Protein AF-A0A9E5T4Z7-F1 (afdb_monomer_lite)

Structure (mmCIF, N/CA/C/O backbone):
data_AF-A0A9E5T4Z7-F1
#
_entry.id   AF-A0A9E5T4Z7-F1
#
loop_
_atom_site.group_PDB
_atom_site.id
_atom_site.type_symbol
_atom_site.label_atom_id
_atom_site.label_alt_id
_atom_site.label_comp_id
_atom_site.label_asym_id
_atom_site.label_entity_id
_atom_site.label_seq_id
_atom_site.pdbx_PDB_ins_code
_atom_site.Cartn_x
_atom_site.Cartn_y
_atom_site.Cartn_z
_atom_site.occupancy
_atom_site.B_iso_or_equiv
_atom_site.auth_seq_id
_atom_site.auth_comp_id
_atom_site.auth_asym_id
_atom_site.auth_atom_id
_atom_site.pdbx_PDB_model_num
ATOM 1 N N . MET A 1 1 ? -10.089 10.646 -16.233 1.00 49.09 1 MET A N 1
ATOM 2 C CA . MET A 1 1 ? -9.545 11.453 -15.116 1.00 49.09 1 MET A CA 1
ATOM 3 C C . MET A 1 1 ? -8.057 11.662 -15.384 1.00 49.09 1 MET A C 1
ATOM 5 O O . MET A 1 1 ? -7.410 10.686 -15.735 1.00 49.09 1 MET A O 1
ATOM 9 N N . ARG A 1 2 ? -7.517 12.885 -15.305 1.00 74.00 2 ARG A N 1
ATOM 10 C CA . ARG A 1 2 ? -6.061 13.133 -15.346 1.00 74.00 2 ARG A CA 1
ATOM 11 C C . ARG A 1 2 ? -5.652 13.634 -13.967 1.00 74.00 2 ARG A C 1
ATOM 13 O O . ARG A 1 2 ? -6.103 14.704 -13.572 1.00 74.00 2 ARG A O 1
ATOM 20 N N . ILE A 1 3 ? -4.869 12.845 -13.241 1.00 72.94 3 ILE A N 1
ATOM 21 C CA . ILE A 1 3 ? -4.305 13.258 -11.954 1.00 72.94 3 ILE A CA 1
ATOM 22 C C . ILE A 1 3 ? -3.074 14.128 -12.258 1.00 72.94 3 ILE A C 1
ATOM 24 O O . ILE A 1 3 ? -2.248 13.710 -13.073 1.00 72.94 3 ILE A O 1
ATOM 28 N N . PRO A 1 4 ? -2.944 15.338 -11.686 1.00 80.44 4 PRO A N 1
ATOM 29 C CA . PRO A 1 4 ? -1.743 16.150 -11.860 1.00 80.44 4 PRO A CA 1
ATOM 30 C C . PRO A 1 4 ? -0.494 15.420 -11.340 1.00 80.44 4 PRO A C 1
ATOM 32 O O . PRO A 1 4 ? -0.508 14.862 -10.249 1.00 80.44 4 PRO A O 1
ATOM 35 N N . SER A 1 5 ? 0.615 15.451 -12.080 1.00 76.81 5 SER A N 1
ATOM 36 C CA . SER A 1 5 ? 1.855 14.765 -11.671 1.00 76.81 5 SER A CA 1
ATOM 37 C C . SER A 1 5 ? 2.396 15.267 -10.329 1.00 76.81 5 SER A C 1
ATOM 39 O O . SER A 1 5 ? 2.854 14.476 -9.512 1.00 76.81 5 SER A O 1
ATOM 41 N N . ILE A 1 6 ? 2.256 16.567 -10.051 1.00 79.50 6 ILE A N 1
ATOM 42 C CA . ILE A 1 6 ? 2.692 17.171 -8.786 1.00 79.50 6 ILE A CA 1
ATOM 43 C C . ILE A 1 6 ? 1.975 16.585 -7.561 1.00 79.50 6 ILE A C 1
ATOM 45 O O . ILE A 1 6 ? 2.558 16.519 -6.486 1.00 79.50 6 ILE A O 1
ATOM 49 N N . THR A 1 7 ? 0.727 16.121 -7.709 1.00 79.12 7 THR A N 1
ATOM 50 C CA . THR A 1 7 ? -0.021 15.515 -6.595 1.00 79.12 7 THR A CA 1
ATOM 51 C C . THR A 1 7 ? 0.374 14.061 -6.352 1.00 79.12 7 THR A C 1
ATOM 53 O O . THR A 1 7 ? 0.002 13.501 -5.328 1.00 79.12 7 THR A O 1
ATOM 56 N N . LEU A 1 8 ? 1.111 13.448 -7.284 1.00 81.06 8 LEU A N 1
ATOM 57 C CA . LEU A 1 8 ? 1.604 12.079 -7.157 1.00 81.06 8 LEU A CA 1
ATOM 58 C C . LEU A 1 8 ? 2.993 12.011 -6.520 1.00 81.06 8 LEU A C 1
ATOM 60 O O . LEU A 1 8 ? 3.329 10.959 -5.995 1.00 81.06 8 LEU A O 1
ATOM 64 N N . ALA A 1 9 ? 3.774 13.097 -6.520 1.00 84.81 9 ALA A N 1
ATOM 65 C CA . ALA A 1 9 ? 5.162 13.082 -6.047 1.00 84.81 9 ALA A CA 1
ATOM 66 C C . ALA A 1 9 ? 5.346 12.446 -4.648 1.00 84.81 9 ALA A C 1
ATOM 68 O O . ALA A 1 9 ? 6.143 11.517 -4.552 1.00 84.81 9 ALA A O 1
ATOM 69 N N . PRO A 1 10 ? 4.555 12.795 -3.607 1.00 83.94 10 PRO A N 1
ATOM 70 C CA . PRO A 1 10 ? 4.711 12.170 -2.288 1.00 83.94 10 PRO A CA 1
ATOM 71 C C . PRO A 1 10 ? 4.410 10.667 -2.298 1.00 83.94 10 PRO A C 1
ATOM 73 O O . PRO A 1 10 ? 5.006 9.894 -1.556 1.00 83.94 10 PRO A O 1
ATOM 76 N N . VAL A 1 11 ? 3.474 10.243 -3.151 1.00 85.19 11 VAL A N 1
ATOM 77 C CA . VAL A 1 11 ? 3.093 8.835 -3.290 1.00 85.19 11 VAL A CA 1
ATOM 78 C C . VAL A 1 11 ? 4.174 8.058 -4.040 1.00 85.19 11 VAL A C 1
ATOM 80 O O . VAL A 1 11 ? 4.488 6.938 -3.654 1.00 85.19 11 VAL A O 1
ATOM 83 N N . LEU A 1 12 ? 4.766 8.645 -5.085 1.00 88.56 12 LEU A N 1
ATOM 84 C CA . LEU A 1 12 ? 5.866 8.033 -5.832 1.00 88.56 12 LEU A CA 1
ATOM 85 C C . LEU A 1 12 ? 7.096 7.840 -4.938 1.00 88.56 12 LEU A C 1
ATOM 87 O O . LEU A 1 12 ? 7.627 6.735 -4.889 1.00 88.56 12 LEU A O 1
ATOM 91 N N . GLU A 1 13 ? 7.475 8.867 -4.171 1.00 87.81 13 GLU A N 1
ATOM 92 C CA . GLU A 1 13 ? 8.580 8.799 -3.204 1.00 87.81 13 GLU A CA 1
ATOM 93 C C . GLU A 1 13 ? 8.347 7.707 -2.150 1.00 87.81 13 GLU A C 1
ATOM 95 O O . GLU A 1 13 ? 9.243 6.917 -1.852 1.00 87.81 13 GLU A O 1
ATOM 100 N N . ALA A 1 14 ? 7.129 7.616 -1.609 1.00 87.31 14 ALA A N 1
ATOM 101 C CA . ALA A 1 14 ? 6.799 6.621 -0.596 1.00 87.31 14 ALA A CA 1
ATOM 102 C C . ALA A 1 14 ? 6.777 5.186 -1.163 1.00 87.31 14 ALA A C 1
ATOM 104 O O . ALA A 1 14 ? 7.241 4.252 -0.506 1.00 87.31 14 ALA A O 1
ATOM 105 N N . LEU A 1 15 ? 6.280 4.997 -2.392 1.00 90.94 15 LEU A N 1
ATOM 106 C CA . LEU A 1 15 ? 6.287 3.694 -3.068 1.00 90.94 15 LEU A CA 1
ATOM 107 C C . LEU A 1 15 ? 7.707 3.245 -3.432 1.00 90.94 15 LEU A C 1
ATOM 109 O O . LEU A 1 15 ? 8.013 2.056 -3.322 1.00 90.94 15 LEU A O 1
ATOM 113 N N . GLU A 1 16 ? 8.573 4.174 -3.837 1.00 92.19 16 GLU A N 1
ATOM 114 C CA . GLU A 1 16 ? 9.984 3.898 -4.116 1.00 92.19 16 GLU A CA 1
ATOM 115 C C . GLU A 1 16 ? 10.749 3.550 -2.833 1.00 92.19 16 GLU A C 1
ATOM 117 O O . GLU A 1 16 ? 11.430 2.526 -2.779 1.00 92.19 16 GLU A O 1
ATOM 122 N N . ALA A 1 17 ? 10.552 4.315 -1.753 1.00 89.69 17 ALA A N 1
ATOM 123 C CA . ALA A 1 17 ? 11.128 4.014 -0.441 1.00 89.69 17 ALA A CA 1
ATOM 124 C C . ALA A 1 17 ? 10.664 2.653 0.115 1.00 89.69 17 ALA A C 1
ATOM 126 O O . ALA A 1 17 ? 11.425 1.968 0.800 1.00 89.69 17 ALA A O 1
ATOM 127 N N . GLY A 1 18 ? 9.432 2.240 -0.205 1.00 89.31 18 GLY A N 1
ATOM 128 C CA . GLY A 1 18 ? 8.888 0.917 0.113 1.00 89.31 18 GLY A CA 1
ATOM 129 C C . GLY A 1 18 ? 9.361 -0.214 -0.811 1.00 89.31 18 GLY A C 1
ATOM 130 O O . GLY A 1 18 ? 8.949 -1.359 -0.623 1.00 89.31 18 GLY A O 1
ATOM 131 N N . GLY A 1 19 ? 10.184 0.076 -1.827 1.00 92.44 19 GLY A N 1
ATOM 132 C CA . GLY A 1 19 ? 10.642 -0.897 -2.826 1.00 92.44 19 GLY A CA 1
ATOM 133 C C . GLY A 1 19 ? 9.526 -1.439 -3.729 1.00 92.44 19 GLY A C 1
ATOM 134 O O . GLY A 1 19 ? 9.696 -2.470 -4.381 1.00 92.44 19 GLY A O 1
ATOM 135 N N . LEU A 1 20 ? 8.362 -0.783 -3.745 1.00 93.50 20 LEU A N 1
ATOM 136 C CA . LEU A 1 20 ? 7.209 -1.158 -4.569 1.00 93.50 20 LEU A CA 1
ATOM 137 C C . LEU A 1 20 ? 7.289 -0.539 -5.968 1.00 93.50 20 LEU A C 1
ATOM 139 O O . LEU A 1 20 ? 6.706 -1.067 -6.915 1.00 93.50 20 LEU A O 1
ATOM 143 N N . LEU A 1 21 ? 8.044 0.548 -6.098 1.00 94.44 21 LEU A N 1
ATOM 144 C CA . LEU A 1 21 ? 8.293 1.282 -7.329 1.00 94.44 21 LEU A CA 1
ATOM 145 C C . LEU A 1 21 ? 9.804 1.405 -7.549 1.00 94.44 21 LEU A C 1
ATOM 147 O O . LEU A 1 21 ? 10.561 1.538 -6.594 1.00 94.44 21 LEU A O 1
ATOM 151 N N . ALA A 1 22 ? 10.231 1.375 -8.804 1.00 93.44 22 ALA A N 1
ATOM 152 C CA . ALA A 1 22 ? 11.585 1.697 -9.220 1.00 93.44 22 ALA A CA 1
ATOM 153 C C . ALA A 1 22 ? 11.528 2.764 -10.314 1.00 93.44 22 ALA A C 1
ATOM 155 O O . ALA A 1 22 ? 10.770 2.629 -11.281 1.00 93.44 22 ALA A O 1
ATOM 156 N N . VAL A 1 23 ? 12.342 3.805 -10.162 1.00 90.19 23 VAL A N 1
ATOM 157 C CA . VAL A 1 23 ? 12.554 4.824 -11.190 1.00 90.19 23 VAL A CA 1
ATOM 158 C C . VAL A 1 23 ? 13.812 4.455 -11.965 1.00 90.19 23 VAL A C 1
ATOM 160 O O . VAL A 1 23 ? 14.864 4.184 -11.387 1.00 90.19 23 VAL A O 1
ATOM 163 N N . THR A 1 24 ? 13.703 4.380 -13.286 1.00 89.12 24 THR A N 1
ATOM 164 C CA . THR A 1 24 ? 14.861 4.117 -14.149 1.00 89.12 24 THR A CA 1
ATOM 165 C C . THR A 1 24 ? 15.6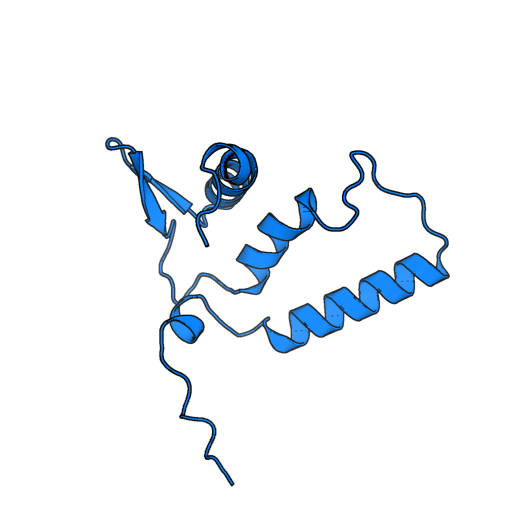24 5.403 -14.465 1.00 89.12 24 THR A C 1
ATOM 167 O O . THR A 1 24 ? 15.089 6.499 -14.333 1.00 89.12 24 THR A O 1
ATOM 170 N N . ASP A 1 25 ? 16.833 5.277 -15.019 1.00 85.75 25 ASP A N 1
ATOM 171 C CA . ASP A 1 25 ? 17.642 6.417 -15.491 1.00 85.75 25 ASP A CA 1
ATOM 172 C C . ASP A 1 25 ? 16.949 7.293 -16.559 1.00 85.75 25 ASP A C 1
ATOM 174 O O . ASP A 1 25 ? 17.436 8.372 -16.893 1.00 85.75 25 ASP A O 1
ATOM 178 N N . LYS A 1 26 ? 15.845 6.815 -17.150 1.00 88.75 26 LYS A N 1
ATOM 179 C CA . LYS A 1 26 ? 15.037 7.531 -18.150 1.00 88.75 26 LYS A CA 1
ATOM 180 C C . LYS A 1 26 ? 13.771 8.163 -17.566 1.00 88.75 26 LYS A C 1
ATOM 182 O O . LYS A 1 26 ? 12.901 8.555 -18.335 1.00 88.75 26 LYS A O 1
ATOM 187 N N . ASP A 1 27 ? 13.651 8.210 -16.241 1.00 82.75 27 ASP A N 1
ATOM 188 C CA . ASP A 1 27 ? 12.441 8.610 -15.514 1.00 82.75 27 ASP A CA 1
ATOM 189 C C . ASP A 1 27 ? 11.219 7.700 -15.778 1.00 82.75 27 ASP A C 1
ATOM 191 O O . ASP A 1 27 ? 10.086 8.052 -15.445 1.00 82.75 27 ASP A O 1
ATOM 195 N N . ASP A 1 28 ? 11.424 6.502 -16.348 1.00 89.06 28 ASP A N 1
ATOM 196 C CA . ASP A 1 28 ? 10.355 5.506 -16.474 1.00 89.06 28 ASP A CA 1
ATOM 197 C C . ASP A 1 28 ? 10.068 4.856 -15.112 1.00 89.06 28 ASP A C 1
ATOM 199 O O . ASP A 1 28 ? 10.993 4.500 -14.377 1.00 89.06 28 ASP A O 1
ATOM 203 N N . LEU A 1 29 ? 8.782 4.655 -14.814 1.00 91.00 29 LEU A N 1
ATOM 204 C CA . LEU A 1 29 ? 8.293 4.016 -13.593 1.00 91.00 29 LEU A CA 1
ATOM 205 C C . LEU A 1 29 ? 8.029 2.526 -13.825 1.00 91.00 29 LEU A C 1
ATOM 207 O O . LEU A 1 29 ? 7.213 2.165 -14.676 1.00 91.00 29 LEU A O 1
ATOM 211 N N . LEU A 1 30 ? 8.671 1.666 -13.038 1.00 93.56 30 LEU A N 1
ATOM 212 C CA . LEU A 1 30 ? 8.508 0.212 -13.090 1.00 93.56 30 LEU A CA 1
ATOM 213 C C . LEU A 1 30 ? 8.136 -0.354 -11.712 1.00 93.56 30 LEU A C 1
ATOM 215 O O . LEU A 1 30 ? 8.486 0.244 -10.694 1.00 93.56 30 LEU A O 1
ATOM 219 N N . PRO A 1 31 ? 7.464 -1.519 -11.640 1.00 94.19 31 PRO A N 1
ATOM 220 C CA . PRO A 1 31 ? 7.335 -2.251 -10.384 1.00 94.19 31 PRO A CA 1
ATOM 221 C C . PRO A 1 31 ? 8.716 -2.534 -9.782 1.00 94.19 31 PRO A C 1
ATOM 223 O O . PRO A 1 31 ? 9.613 -3.010 -10.477 1.00 94.19 31 PRO A O 1
ATOM 226 N N . GLY A 1 32 ? 8.882 -2.266 -8.486 1.00 93.00 32 GLY A N 1
ATOM 227 C CA . GLY A 1 32 ? 10.157 -2.482 -7.788 1.00 93.00 32 GLY A CA 1
ATOM 228 C C . GLY A 1 32 ? 10.499 -3.960 -7.552 1.00 93.00 32 GLY A C 1
ATOM 229 O O . GLY A 1 32 ? 11.643 -4.304 -7.262 1.00 93.00 32 GLY A O 1
ATOM 230 N N . LYS A 1 33 ? 9.513 -4.850 -7.708 1.00 93.88 33 LYS A N 1
ATOM 231 C CA . LYS A 1 33 ? 9.635 -6.310 -7.602 1.00 93.88 33 LYS A CA 1
ATOM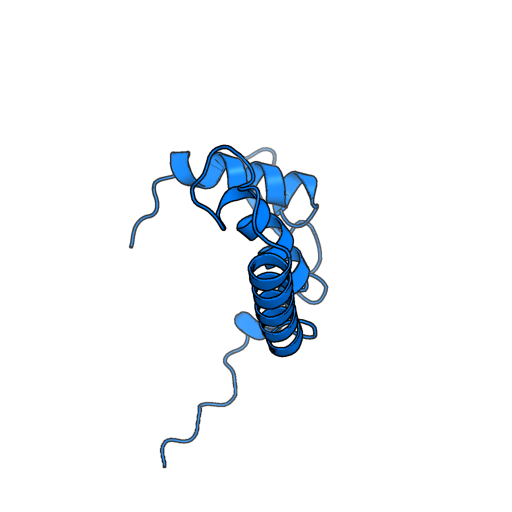 232 C C . LYS A 1 33 ? 8.576 -6.996 -8.470 1.00 93.88 33 LYS A C 1
ATOM 234 O O . LYS A 1 33 ? 7.746 -6.331 -9.089 1.00 93.88 33 LYS A O 1
ATOM 239 N N . ASP A 1 34 ? 8.600 -8.328 -8.507 1.00 92.75 34 ASP A N 1
ATOM 240 C CA . ASP A 1 34 ? 7.586 -9.124 -9.207 1.00 92.75 34 ASP A CA 1
ATOM 241 C C . ASP A 1 34 ? 6.173 -8.751 -8.718 1.00 92.75 34 ASP A C 1
ATOM 243 O O . ASP A 1 34 ? 5.898 -8.775 -7.516 1.00 92.75 34 ASP A O 1
ATOM 247 N N . MET A 1 35 ? 5.273 -8.414 -9.646 1.00 91.56 35 MET A N 1
ATOM 248 C CA . MET A 1 35 ? 3.898 -7.997 -9.354 1.00 91.56 35 MET A CA 1
ATOM 249 C C . MET A 1 35 ? 3.086 -9.078 -8.630 1.00 91.56 35 MET A C 1
ATOM 251 O O . MET A 1 35 ? 2.200 -8.739 -7.850 1.00 91.56 35 MET A O 1
ATOM 255 N N . ALA A 1 36 ? 3.429 -10.361 -8.807 1.00 92.25 36 ALA A N 1
ATOM 256 C CA . ALA A 1 36 ? 2.830 -11.471 -8.059 1.00 92.25 36 ALA A CA 1
ATOM 257 C C . ALA A 1 36 ? 3.275 -11.516 -6.582 1.00 92.25 36 ALA A C 1
ATOM 259 O O . ALA A 1 36 ? 2.781 -12.323 -5.804 1.00 92.25 36 ALA A O 1
ATOM 260 N N . THR A 1 37 ? 4.223 -10.663 -6.187 1.00 91.62 37 THR A N 1
ATOM 261 C CA . THR A 1 37 ? 4.742 -10.550 -4.812 1.00 91.62 37 THR A CA 1
ATOM 262 C C . THR A 1 37 ? 4.463 -9.183 -4.185 1.00 91.62 37 THR A C 1
ATOM 264 O O . THR A 1 37 ? 4.797 -8.942 -3.022 1.00 91.62 37 THR A O 1
ATOM 267 N N . ILE A 1 38 ? 3.876 -8.259 -4.951 1.00 92.31 38 ILE A N 1
ATOM 268 C CA . ILE A 1 38 ? 3.397 -6.974 -4.447 1.00 92.31 38 ILE A CA 1
ATOM 269 C C . ILE A 1 38 ? 1.983 -7.204 -3.932 1.00 92.31 38 ILE A C 1
ATOM 271 O O . ILE A 1 38 ? 1.056 -7.329 -4.731 1.00 92.31 38 ILE A O 1
ATOM 275 N N . ARG A 1 39 ? 1.813 -7.268 -2.610 1.00 91.31 39 ARG A N 1
ATOM 276 C CA . ARG A 1 39 ? 0.486 -7.404 -2.006 1.00 91.31 39 ARG A CA 1
ATOM 277 C C . ARG A 1 39 ? -0.241 -6.067 -2.044 1.00 91.31 39 ARG A C 1
ATOM 279 O O . ARG A 1 39 ? 0.379 -5.010 -1.912 1.00 91.31 39 ARG A O 1
ATOM 286 N N . LEU A 1 40 ? -1.561 -6.102 -2.201 1.00 90.19 40 LEU A N 1
ATOM 287 C CA . LEU A 1 40 ? -2.368 -4.882 -2.193 1.00 90.19 40 LEU A CA 1
ATOM 288 C C . LEU A 1 40 ? -2.308 -4.172 -0.838 1.00 90.19 40 LEU A C 1
ATOM 290 O O . LEU A 1 40 ? -2.335 -2.943 -0.805 1.00 90.19 40 LEU A O 1
ATOM 294 N N . GLU A 1 41 ? -2.159 -4.918 0.260 1.00 87.88 41 GLU A N 1
ATOM 295 C CA . GLU A 1 41 ? -1.943 -4.335 1.588 1.00 87.88 41 GLU A CA 1
ATOM 296 C C . GLU A 1 41 ? -0.669 -3.481 1.657 1.00 87.88 41 GLU A C 1
ATOM 298 O O . GLU A 1 41 ? -0.703 -2.394 2.230 1.00 87.88 41 GLU A O 1
ATOM 303 N N . ASP A 1 42 ? 0.418 -3.911 1.002 1.00 86.81 42 ASP A N 1
ATOM 304 C CA . ASP A 1 42 ? 1.687 -3.178 0.997 1.00 86.81 42 ASP A CA 1
ATOM 305 C C . ASP A 1 42 ? 1.508 -1.833 0.263 1.00 86.81 42 ASP A C 1
ATOM 307 O O . ASP A 1 42 ? 1.969 -0.792 0.731 1.00 86.81 42 ASP A O 1
ATOM 311 N N . ILE A 1 43 ? 0.773 -1.827 -0.860 1.00 88.25 43 ILE A N 1
ATOM 312 C CA . ILE A 1 43 ? 0.448 -0.602 -1.611 1.00 88.25 43 ILE A CA 1
ATOM 313 C C . ILE A 1 43 ? -0.446 0.322 -0.773 1.00 88.25 43 ILE A C 1
ATOM 315 O O . ILE A 1 43 ? -0.183 1.521 -0.665 1.00 88.25 43 ILE A O 1
ATOM 319 N N . LEU A 1 44 ? -1.517 -0.218 -0.184 1.00 85.88 44 LEU A N 1
ATOM 320 C CA . LEU A 1 44 ? -2.482 0.567 0.585 1.00 85.88 44 LEU A CA 1
ATOM 321 C C . LEU A 1 44 ? -1.853 1.175 1.836 1.00 85.88 44 LEU A C 1
ATOM 323 O O . LEU A 1 44 ? -2.125 2.339 2.122 1.00 85.88 44 LEU A O 1
ATOM 327 N N . SER A 1 45 ? -0.981 0.439 2.529 1.00 82.31 45 SER A N 1
ATOM 328 C CA . SER A 1 45 ? -0.240 0.951 3.683 1.00 82.31 45 SER A CA 1
ATOM 329 C C . SER A 1 45 ? 0.625 2.155 3.316 1.00 82.31 45 SER A C 1
ATOM 331 O O . SER A 1 45 ? 0.730 3.084 4.109 1.00 82.31 45 SER A O 1
ATOM 333 N N . VAL A 1 46 ? 1.233 2.173 2.128 1.00 81.62 46 VAL A N 1
ATOM 334 C CA . VAL A 1 46 ? 2.061 3.302 1.679 1.00 81.62 46 VAL A CA 1
ATOM 335 C C . VAL A 1 46 ? 1.202 4.516 1.317 1.00 81.62 46 VAL A C 1
ATOM 337 O O . VAL A 1 46 ? 1.513 5.642 1.697 1.00 81.62 46 VAL A O 1
ATOM 340 N N . VAL A 1 47 ? 0.094 4.301 0.603 1.00 77.44 47 VAL A N 1
ATOM 341 C CA . VAL A 1 47 ? -0.751 5.394 0.093 1.00 77.44 47 VAL A CA 1
ATOM 342 C C . VAL A 1 47 ? -1.617 6.025 1.195 1.00 77.44 47 VAL A C 1
ATOM 344 O O . VAL A 1 47 ? -1.870 7.231 1.165 1.00 77.44 47 VAL A O 1
ATOM 347 N N . ARG A 1 48 ? -2.077 5.243 2.180 1.00 73.19 48 ARG A N 1
ATOM 348 C CA . ARG A 1 48 ? -3.008 5.703 3.230 1.00 73.19 48 ARG A CA 1
ATOM 349 C C . ARG A 1 48 ? -2.362 6.575 4.303 1.00 73.19 48 ARG A C 1
ATOM 351 O O . ARG A 1 48 ? -2.991 7.530 4.761 1.00 73.19 48 ARG A O 1
ATOM 358 N N . VAL A 1 49 ? -1.086 6.338 4.613 1.00 60.34 49 VAL A N 1
ATOM 359 C CA . VAL A 1 49 ? -0.325 7.065 5.651 1.00 60.34 49 VAL A CA 1
ATOM 360 C C . VAL A 1 49 ? -0.203 8.570 5.363 1.00 60.34 49 VAL A C 1
ATOM 362 O O . VAL A 1 49 ? 0.091 9.354 6.261 1.00 60.34 49 VAL A O 1
ATOM 365 N N . HIS A 1 50 ? -0.460 9.023 4.134 1.00 53.41 50 HIS A N 1
ATOM 366 C CA . HIS A 1 50 ? -0.444 10.450 3.781 1.00 53.41 50 HIS A CA 1
ATOM 367 C C . HIS A 1 50 ? -1.829 11.045 3.475 1.00 53.41 50 HIS A C 1
ATOM 369 O O . HIS A 1 50 ? -1.912 12.210 3.087 1.00 53.41 50 HIS A O 1
ATOM 375 N N . GLY A 1 51 ? -2.921 10.287 3.655 1.00 50.72 51 GLY A N 1
ATOM 376 C CA . GLY A 1 51 ? -4.249 10.687 3.171 1.00 50.72 51 GLY A CA 1
ATOM 377 C C . GLY A 1 51 ? -5.423 10.558 4.143 1.00 50.72 51 GLY A C 1
ATOM 378 O O . GLY A 1 51 ? -6.416 11.257 3.953 1.00 50.72 51 GLY A O 1
ATOM 379 N N . GLU A 1 52 ? -5.356 9.716 5.178 1.00 54.28 52 GLU A N 1
ATOM 380 C CA . GLU A 1 52 ? -6.579 9.258 5.869 1.00 54.28 52 GLU A CA 1
ATOM 381 C C . GLU A 1 52 ? -7.322 10.299 6.706 1.00 54.28 52 GLU A C 1
ATOM 383 O O . GLU A 1 52 ? -8.511 10.140 6.971 1.00 54.28 52 GLU A O 1
ATOM 388 N N . THR A 1 53 ? -6.687 11.408 7.070 1.00 53.16 53 THR A N 1
ATOM 389 C CA . THR A 1 53 ? -7.370 12.457 7.843 1.00 53.16 53 THR A CA 1
ATOM 390 C C . THR A 1 53 ? -7.462 13.780 7.095 1.00 53.16 53 THR A C 1
ATOM 392 O O . THR A 1 53 ? -8.110 14.708 7.578 1.00 53.16 53 THR A O 1
ATOM 395 N N . GLY A 1 54 ? -6.784 13.905 5.943 1.00 53.00 54 GLY A N 1
ATOM 396 C CA . GLY A 1 54 ? -6.555 15.191 5.269 1.00 53.00 54 GLY A CA 1
ATOM 397 C C . GLY A 1 54 ? -5.901 16.251 6.169 1.00 53.00 54 GLY A C 1
ATOM 398 O O . GLY A 1 54 ? -5.802 17.420 5.795 1.00 53.00 54 GLY A O 1
ATOM 399 N N . SER A 1 55 ? -5.479 15.861 7.372 1.00 51.41 55 SER A N 1
ATOM 400 C CA . SER A 1 55 ? -4.932 16.729 8.389 1.00 51.41 55 SER A CA 1
ATOM 401 C C . SER A 1 55 ? -3.424 16.601 8.331 1.00 51.41 55 SER A C 1
ATOM 403 O O . SER A 1 55 ? -2.868 15.516 8.446 1.00 51.41 55 SER A O 1
ATOM 405 N N . TYR A 1 56 ? -2.747 17.740 8.229 1.00 47.50 56 TYR A N 1
ATOM 406 C CA . TYR A 1 56 ? -1.290 17.828 8.353 1.00 47.50 56 TYR A CA 1
ATOM 407 C C . TYR A 1 56 ? -0.779 17.371 9.740 1.00 47.50 56 TYR A C 1
ATOM 409 O O . TYR A 1 56 ? 0.419 17.337 10.002 1.00 47.50 56 TYR A O 1
ATOM 417 N N . ARG A 1 57 ? -1.696 17.081 10.673 1.00 54.41 57 ARG A N 1
ATOM 418 C CA . ARG A 1 57 ? -1.426 16.586 12.021 1.00 54.41 57 ARG A CA 1
ATOM 419 C C . ARG A 1 57 ? -2.278 15.364 12.308 1.00 54.41 57 ARG A C 1
ATOM 421 O O . ARG A 1 57 ? -3.493 15.437 12.115 1.00 54.41 57 ARG A O 1
ATOM 428 N N . ASP A 1 58 ? -1.663 14.345 12.896 1.00 64.00 58 ASP A N 1
ATOM 429 C CA . ASP A 1 58 ? -2.381 13.193 13.434 1.00 64.00 58 ASP A CA 1
ATOM 430 C C . ASP A 1 58 ? -3.425 13.669 14.456 1.00 64.00 58 ASP A C 1
ATOM 432 O O . ASP A 1 58 ? -3.076 14.302 15.468 1.00 64.00 58 ASP A O 1
ATOM 436 N N . PRO A 1 59 ? -4.722 13.461 14.185 1.00 67.75 59 PRO A N 1
ATOM 437 C CA . PRO A 1 59 ? -5.766 13.882 15.095 1.00 67.75 59 PRO A CA 1
ATOM 438 C C . PRO A 1 59 ? -5.697 13.050 16.378 1.00 67.75 59 PRO A C 1
ATOM 440 O O . PRO A 1 59 ? -5.528 11.836 16.357 1.00 67.75 59 PRO A O 1
ATOM 443 N N . LYS A 1 60 ? -5.865 13.710 17.526 1.00 78.12 60 LYS A N 1
ATOM 444 C CA . LYS A 1 60 ? -5.997 13.015 18.811 1.00 78.12 60 LYS A CA 1
ATOM 445 C C . LYS A 1 60 ? -7.435 12.541 18.966 1.00 78.12 60 LYS A C 1
ATOM 447 O O . LYS A 1 60 ? -8.298 13.317 19.376 1.00 78.12 60 LYS A O 1
ATOM 452 N N . TRP A 1 61 ? -7.692 11.297 18.593 1.00 81.06 61 TRP A N 1
ATOM 453 C CA . TRP A 1 61 ? -9.000 10.671 18.744 1.00 81.06 61 TRP A CA 1
ATOM 454 C C . TRP A 1 61 ? -9.243 10.185 20.174 1.00 81.06 61 TRP A C 1
ATOM 456 O O . TRP A 1 61 ? -8.313 9.992 20.959 1.00 81.06 61 TRP A O 1
ATOM 466 N N . SER A 1 62 ? -10.521 10.037 20.535 1.00 90.31 62 SER A N 1
ATOM 467 C CA . SER A 1 62 ? -10.876 9.272 21.728 1.00 90.31 62 SER A CA 1
ATOM 468 C C . SER A 1 62 ? -10.631 7.786 21.459 1.00 90.31 62 SER A C 1
ATOM 470 O O . SER A 1 62 ? -10.597 7.355 20.304 1.00 90.31 62 SER A O 1
ATOM 472 N N . LYS A 1 63 ? -10.492 6.990 22.522 1.00 89.06 63 LYS A N 1
ATOM 473 C CA . LYS A 1 63 ? -10.207 5.551 22.405 1.00 89.06 63 LYS A CA 1
ATOM 474 C C . LYS A 1 63 ? -11.264 4.807 21.588 1.00 89.06 63 LYS A C 1
ATOM 476 O O . LYS A 1 63 ? -10.944 3.853 20.896 1.00 89.06 63 LYS A O 1
ATOM 481 N N . GLU A 1 64 ? -12.516 5.243 21.670 1.00 89.94 64 GLU A N 1
ATOM 482 C CA . GLU A 1 64 ? -13.644 4.637 20.964 1.00 8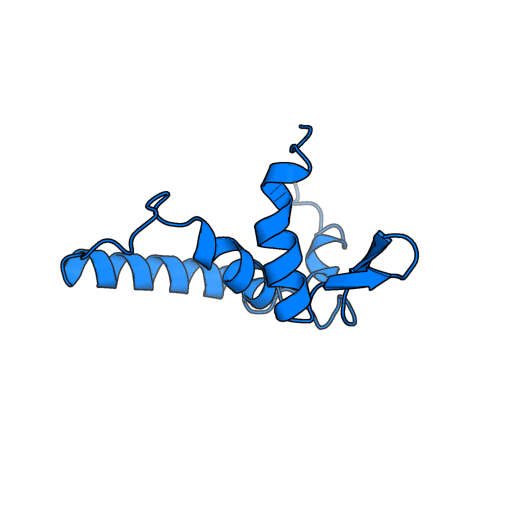9.94 64 GLU A CA 1
ATOM 483 C C . GLU A 1 64 ? -13.561 4.886 19.454 1.00 89.94 64 GLU A C 1
ATOM 485 O O . GLU A 1 64 ? -13.839 3.991 18.662 1.00 89.94 64 GLU A O 1
ATOM 490 N N . VAL A 1 65 ? -13.154 6.095 19.054 1.00 84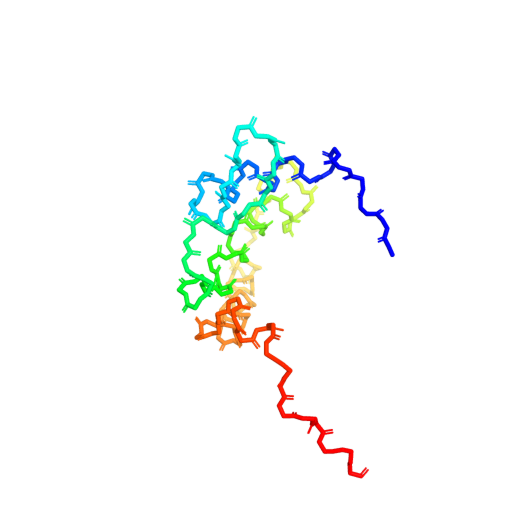.06 65 VAL A N 1
ATOM 491 C CA . VAL A 1 65 ? -12.978 6.456 17.640 1.00 84.06 65 VAL A CA 1
ATOM 492 C C . VAL A 1 65 ? -11.740 5.771 17.061 1.00 84.06 65 VAL A C 1
ATOM 494 O O . VAL A 1 65 ? -11.780 5.302 15.930 1.00 84.06 65 VAL A O 1
ATOM 497 N N . GLU A 1 66 ? -10.667 5.657 17.844 1.00 84.06 66 GLU A N 1
ATOM 498 C CA . GLU A 1 66 ? -9.465 4.915 17.451 1.00 84.06 66 GLU A CA 1
ATOM 499 C C . GLU A 1 66 ? -9.743 3.418 17.263 1.00 84.06 66 GLU A C 1
ATOM 501 O O . GLU A 1 66 ? -9.339 2.851 16.251 1.00 84.06 66 GLU A O 1
ATOM 506 N N . ALA A 1 67 ? -10.507 2.797 18.169 1.00 86.25 67 ALA A N 1
ATOM 507 C CA . ALA A 1 67 ? -10.929 1.404 18.027 1.00 86.25 67 ALA A CA 1
ATOM 508 C C . ALA A 1 67 ? -11.783 1.184 16.767 1.00 86.25 67 ALA A C 1
ATOM 510 O O . ALA A 1 67 ? -11.547 0.240 16.021 1.00 86.25 67 ALA A O 1
ATOM 511 N N . LEU A 1 68 ? -12.722 2.094 16.481 1.00 86.81 68 LEU A N 1
ATOM 512 C CA . LEU A 1 68 ? -13.514 2.030 15.252 1.00 86.81 68 LEU A CA 1
ATOM 513 C C . LEU A 1 68 ? -12.639 2.165 13.995 1.00 86.81 68 LEU A C 1
ATOM 515 O O . LEU A 1 68 ? -12.878 1.472 13.010 1.00 86.81 68 LEU A O 1
ATOM 519 N N . GLY A 1 69 ? -11.631 3.042 14.020 1.00 83.00 69 GLY A N 1
ATOM 520 C CA . GLY A 1 69 ? -10.653 3.162 12.935 1.00 83.00 69 GLY A CA 1
ATOM 521 C C . GLY A 1 69 ? -9.903 1.851 12.695 1.00 83.00 69 GLY A C 1
ATOM 522 O O . GLY A 1 69 ? -9.874 1.357 11.572 1.00 83.00 69 GLY A O 1
ATOM 523 N N . GLN A 1 70 ? -9.403 1.228 13.766 1.00 84.12 70 GLN A N 1
ATOM 524 C CA . GLN A 1 70 ? -8.714 -0.064 13.697 1.00 84.12 70 GLN A CA 1
ATOM 525 C C . GLN A 1 70 ? -9.605 -1.187 13.147 1.00 84.12 70 GLN A C 1
ATOM 527 O O . GLN A 1 70 ? -9.134 -2.011 12.359 1.00 84.12 70 GLN A O 1
ATOM 532 N N . ASP A 1 71 ? -10.889 -1.217 13.515 1.00 86.88 71 ASP A N 1
ATOM 533 C CA . ASP A 1 71 ? -11.848 -2.190 12.982 1.00 86.88 71 ASP A CA 1
ATOM 534 C C . ASP A 1 71 ? -12.051 -2.008 11.468 1.00 86.88 71 ASP A C 1
ATOM 536 O O . ASP A 1 71 ? -12.106 -2.989 10.719 1.00 86.88 71 ASP A O 1
ATOM 540 N N . LEU A 1 72 ? -12.126 -0.757 10.997 1.00 84.12 72 LEU A N 1
ATOM 541 C CA . LEU A 1 72 ? -12.255 -0.439 9.573 1.00 84.12 72 LEU A CA 1
ATOM 542 C C . LEU A 1 72 ? -10.999 -0.827 8.788 1.00 84.12 72 LEU A C 1
ATOM 544 O O . LEU A 1 72 ? -11.116 -1.446 7.728 1.00 84.12 72 LEU A O 1
ATOM 548 N N . ASP A 1 73 ? -9.813 -0.523 9.310 1.00 81.88 73 ASP A N 1
ATOM 549 C CA . ASP A 1 73 ? -8.548 -0.895 8.672 1.00 81.88 73 ASP A CA 1
ATOM 550 C C . ASP A 1 73 ? -8.390 -2.412 8.606 1.00 81.88 73 ASP A C 1
ATOM 552 O O . ASP A 1 73 ? -8.039 -2.960 7.561 1.00 81.88 73 ASP A O 1
ATOM 556 N N . THR A 1 74 ? -8.760 -3.112 9.679 1.00 83.62 74 THR A N 1
ATOM 557 C CA . THR A 1 74 ? -8.766 -4.579 9.720 1.00 83.62 74 THR A CA 1
ATOM 558 C C . THR A 1 74 ? -9.724 -5.159 8.682 1.00 83.62 74 THR A C 1
ATOM 560 O O . THR A 1 74 ? -9.375 -6.103 7.976 1.00 83.62 74 THR A O 1
ATOM 563 N N . ALA A 1 75 ? -10.927 -4.595 8.541 1.00 85.69 75 ALA A N 1
ATOM 564 C CA . ALA A 1 75 ? -11.883 -5.038 7.530 1.00 85.69 7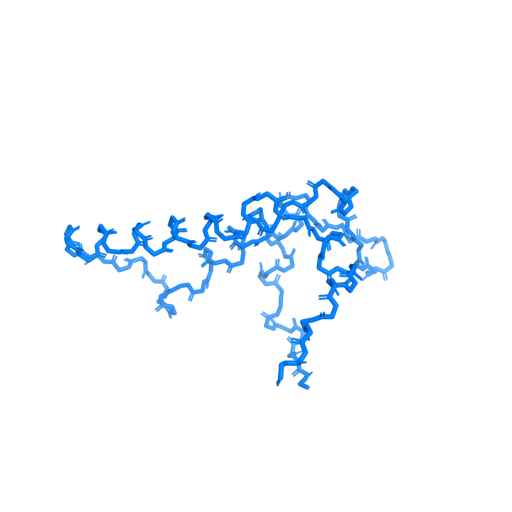5 ALA A CA 1
ATOM 565 C C . ALA A 1 75 ? -11.346 -4.838 6.104 1.00 85.69 75 ALA A C 1
ATOM 567 O O . ALA A 1 75 ? -11.512 -5.720 5.263 1.00 85.69 75 ALA A O 1
ATOM 568 N N . VAL A 1 76 ? -10.669 -3.718 5.837 1.00 82.06 76 VAL A N 1
ATOM 569 C CA . VAL A 1 76 ? -10.017 -3.461 4.545 1.00 82.06 76 VAL A CA 1
ATOM 570 C C . VAL A 1 76 ? -8.908 -4.476 4.287 1.00 82.06 76 VAL A C 1
ATOM 572 O O . VAL A 1 76 ? -8.906 -5.096 3.224 1.00 82.06 76 VAL A O 1
ATOM 575 N N . VAL A 1 77 ? -8.003 -4.678 5.250 1.00 80.56 77 VAL A N 1
ATOM 576 C CA . VAL A 1 77 ? -6.906 -5.653 5.147 1.00 80.56 77 VAL A CA 1
ATOM 577 C C . VAL A 1 77 ? -7.457 -7.053 4.895 1.00 80.56 77 VAL A C 1
ATOM 579 O O . VAL A 1 77 ? -6.989 -7.730 3.992 1.00 80.56 77 VAL A O 1
ATOM 582 N N . ASN A 1 78 ? -8.519 -7.469 5.584 1.00 84.19 78 ASN A N 1
ATOM 583 C CA . ASN A 1 78 ? -9.123 -8.788 5.373 1.00 84.19 78 ASN A CA 1
ATOM 584 C C . ASN A 1 78 ? -9.684 -8.991 3.957 1.00 84.19 78 ASN A C 1
ATOM 586 O O . ASN A 1 78 ? -9.716 -10.118 3.468 1.00 84.19 78 ASN A O 1
ATOM 590 N N . VAL A 1 79 ? -10.140 -7.925 3.294 1.00 85.12 79 VAL A N 1
ATOM 591 C CA . VAL A 1 79 ? -10.654 -8.005 1.918 1.00 85.12 79 VAL A CA 1
ATOM 592 C C . VAL A 1 79 ? -9.518 -8.115 0.898 1.00 85.12 79 VAL A C 1
ATOM 594 O O . VAL A 1 79 ? -9.686 -8.771 -0.127 1.00 85.12 79 VAL A O 1
ATOM 597 N N . VAL A 1 80 ? -8.374 -7.481 1.160 1.00 82.75 80 VAL A N 1
ATOM 598 C CA . VAL A 1 80 ? -7.289 -7.309 0.174 1.00 82.75 80 VAL A CA 1
ATOM 599 C C . VAL A 1 80 ? -6.002 -8.072 0.502 1.00 82.75 80 VAL A C 1
ATOM 601 O O . VAL A 1 80 ? -5.108 -8.114 -0.338 1.00 82.75 80 VAL A O 1
ATOM 604 N N . GLY A 1 81 ? -5.887 -8.652 1.697 1.00 73.81 81 GLY A N 1
ATOM 605 C CA . GLY A 1 81 ? -4.613 -9.067 2.301 1.00 73.81 81 GLY A CA 1
ATOM 606 C C . GLY A 1 81 ? -3.862 -10.140 1.518 1.00 73.81 81 GLY A C 1
ATOM 607 O O . GLY A 1 81 ? -2.648 -10.056 1.352 1.00 73.81 81 GLY A O 1
ATOM 608 N N . GLU A 1 82 ? -4.590 -11.095 0.942 1.00 81.50 82 GLU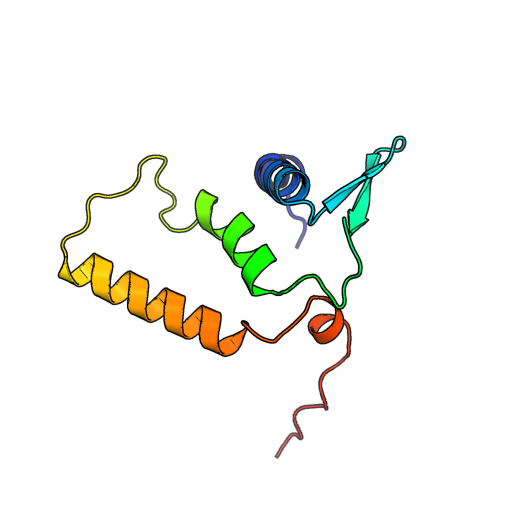 A N 1
ATOM 609 C CA . GLU A 1 82 ? -4.000 -12.162 0.120 1.00 81.50 82 GLU A CA 1
ATOM 610 C C . GLU A 1 82 ? -3.925 -11.801 -1.372 1.00 81.50 82 GLU A C 1
ATOM 612 O O . GLU A 1 82 ? -3.398 -12.572 -2.170 1.00 81.50 82 GLU A O 1
ATOM 617 N N . SER A 1 83 ? -4.466 -10.646 -1.775 1.00 90.12 83 SER A N 1
ATOM 618 C CA . SER A 1 83 ? -4.461 -10.217 -3.174 1.00 90.12 83 SER A CA 1
ATOM 619 C C . SER A 1 83 ? -3.159 -9.512 -3.532 1.00 90.12 83 SER A C 1
ATOM 621 O O . SER A 1 83 ? -2.597 -8.730 -2.760 1.00 90.12 83 SER A O 1
ATOM 623 N N . THR A 1 84 ? -2.710 -9.738 -4.756 1.00 93.00 84 THR A N 1
ATOM 624 C CA . THR A 1 84 ? -1.501 -9.154 -5.329 1.00 93.00 84 THR A CA 1
ATOM 625 C C . THR A 1 84 ? -1.840 -8.170 -6.443 1.00 93.00 84 THR A C 1
ATOM 627 O O . THR A 1 84 ? -2.961 -8.132 -6.957 1.00 93.00 84 THR A O 1
ATOM 630 N N . LEU A 1 85 ? -0.862 -7.364 -6.859 1.00 89.88 85 LEU A N 1
ATOM 631 C CA . LEU A 1 85 ? -1.026 -6.473 -8.007 1.00 89.88 85 LEU A CA 1
ATOM 632 C C . LEU A 1 85 ? -1.381 -7.254 -9.286 1.00 89.88 85 LEU A C 1
ATOM 634 O O . LEU A 1 85 ? -2.185 -6.784 -10.090 1.00 89.88 85 LEU A O 1
ATOM 638 N N . SER A 1 86 ? -0.844 -8.466 -9.451 1.00 91.69 86 SER A N 1
ATOM 639 C CA . SER A 1 86 ? -1.184 -9.357 -10.569 1.00 91.69 86 SER A CA 1
ATOM 640 C C . SER A 1 86 ? -2.652 -9.796 -10.569 1.00 91.69 86 SER A C 1
ATOM 642 O O . SER A 1 86 ? -3.249 -9.918 -11.643 1.00 91.69 86 SER A O 1
ATOM 644 N N . ASP A 1 87 ? -3.259 -9.979 -9.394 1.00 89.75 87 ASP A N 1
ATOM 645 C CA . ASP A 1 87 ? -4.668 -10.379 -9.275 1.00 89.75 87 ASP A CA 1
ATOM 646 C C . ASP A 1 87 ? -5.624 -9.270 -9.736 1.00 89.75 87 ASP A C 1
ATOM 648 O O . ASP A 1 87 ? -6.699 -9.565 -10.250 1.00 89.75 87 ASP A O 1
ATOM 652 N N . LEU A 1 88 ? -5.221 -7.995 -9.635 1.00 85.69 88 LEU A N 1
ATOM 653 C CA . LEU A 1 88 ? -5.992 -6.862 -10.172 1.00 85.69 88 LEU A CA 1
ATOM 654 C C . LEU A 1 88 ? -5.867 -6.699 -11.690 1.00 85.69 88 LEU A C 1
ATOM 656 O O . LEU A 1 88 ? -6.762 -6.147 -12.331 1.00 85.69 88 LEU A O 1
ATOM 660 N N . LEU A 1 89 ? -4.738 -7.118 -12.260 1.00 83.88 89 LEU A N 1
ATOM 661 C CA . LEU A 1 89 ? -4.476 -7.034 -13.700 1.00 83.88 89 LEU A CA 1
ATOM 662 C C . LEU A 1 89 ? -5.062 -8.227 -14.458 1.00 83.88 89 LEU A C 1
ATOM 664 O O . LEU A 1 89 ? -5.299 -8.144 -15.665 1.00 83.88 89 LEU A O 1
ATOM 668 N N . THR A 1 90 ? -5.317 -9.323 -13.749 1.00 76.06 90 THR A N 1
ATOM 669 C CA . THR A 1 90 ? -6.065 -10.453 -14.280 1.00 76.06 90 THR A CA 1
ATOM 670 C C . THR A 1 90 ? -7.552 -10.108 -14.203 1.00 76.06 90 THR A C 1
ATOM 672 O O . THR A 1 90 ? -8.045 -9.807 -13.118 1.00 76.06 90 THR A O 1
ATOM 675 N N . PRO A 1 91 ? -8.306 -10.121 -15.315 1.00 55.50 91 PRO A N 1
ATOM 676 C CA . PRO A 1 91 ? -9.748 -9.954 -15.229 1.00 55.50 91 PRO A CA 1
ATOM 677 C C . PRO A 1 91 ? -10.303 -11.062 -14.329 1.00 55.50 91 PRO A C 1
ATOM 679 O O . PRO A 1 91 ? -10.133 -12.247 -14.622 1.00 55.50 91 PRO A O 1
ATOM 682 N N . GLY A 1 92 ? -10.944 -10.676 -13.222 1.00 53.81 92 GLY A N 1
ATOM 683 C CA . GLY A 1 92 ? -11.680 -11.621 -12.388 1.00 53.81 92 GLY A CA 1
ATOM 684 C C . GLY A 1 92 ? -12.706 -12.389 -13.233 1.00 53.81 92 GLY A C 1
ATOM 685 O O . GLY A 1 92 ? -13.115 -11.892 -14.291 1.00 53.81 92 GLY A O 1
ATOM 686 N N . PRO A 1 93 ? -13.140 -13.594 -12.809 1.00 49.69 93 PRO A N 1
ATOM 687 C CA . PRO A 1 93 ? -14.244 -14.269 -13.478 1.00 49.69 93 PRO A CA 1
ATOM 688 C C . PRO A 1 93 ? -15.401 -13.275 -13.555 1.00 49.69 93 PRO A C 1
ATOM 690 O O . PRO A 1 93 ? -15.782 -12.707 -12.530 1.00 49.69 93 PRO A O 1
ATOM 693 N N . ALA A 1 94 ? -15.881 -13.009 -14.776 1.00 44.91 94 ALA A N 1
ATOM 694 C CA . ALA A 1 94 ? -17.002 -12.116 -15.019 1.00 44.91 94 ALA A CA 1
ATOM 695 C C . ALA A 1 94 ? -18.071 -12.419 -13.970 1.00 44.91 94 ALA A C 1
ATOM 697 O O . ALA A 1 94 ? -18.514 -13.564 -13.864 1.00 44.91 94 ALA A O 1
ATOM 698 N N . ALA A 1 95 ? -18.409 -11.425 -13.145 1.00 46.22 95 ALA A N 1
ATOM 699 C CA . ALA A 1 95 ? -19.542 -11.541 -12.252 1.00 46.22 95 ALA A CA 1
ATOM 700 C C . ALA A 1 95 ? -20.730 -11.906 -13.141 1.00 46.22 95 ALA A C 1
ATOM 702 O O . ALA A 1 95 ? -21.147 -11.108 -13.976 1.00 46.22 95 ALA A O 1
ATOM 703 N N . THR A 1 96 ? -21.165 -13.161 -13.048 1.00 47.66 96 THR A N 1
ATOM 704 C CA . THR A 1 96 ? -22.289 -13.691 -13.808 1.00 47.66 96 THR A CA 1
ATOM 705 C C . THR A 1 96 ? -23.482 -12.800 -13.490 1.00 47.66 96 THR A C 1
ATOM 707 O O . THR A 1 96 ? -23.985 -12.829 -12.366 1.00 47.66 96 THR A O 1
ATOM 710 N N . GLU A 1 97 ? -23.880 -11.955 -14.442 1.00 45.09 97 GLU A N 1
ATOM 711 C CA . GLU A 1 97 ? -25.155 -11.249 -14.383 1.00 45.09 97 GLU A CA 1
ATOM 712 C C . GLU A 1 97 ? -26.245 -12.313 -14.212 1.00 45.09 97 GLU A C 1
ATOM 714 O O . GLU A 1 97 ? -26.339 -13.255 -15.004 1.00 45.09 97 GLU A O 1
ATOM 719 N N . SER A 1 98 ? -26.979 -12.212 -13.101 1.00 44.59 98 SER A N 1
ATOM 720 C CA . SER A 1 98 ? -28.179 -13.009 -12.824 1.00 44.59 98 SER A CA 1
ATOM 721 C C . SER A 1 98 ? -29.400 -12.369 -13.465 1.00 44.59 98 SER A C 1
ATOM 723 O O . SER A 1 98 ? -29.458 -11.118 -13.472 1.00 44.59 98 SER A O 1
#

Secondary structure (DSSP, 8-state):
----HHHHHHHHHHHHHTTSEEE-TTS-EEESS-GGG-BHHHHHHHHHTTTTT--SS-----HHHHHHHHHHHHHHHHHHTT-BHHHHHSPPP-----

Radius of gyration: 16.53 Å; chains: 1; bounding box: 46×32×41 Å

Foldseek 3Di:
DDDDPVVCVQLQVLCVVLLQWDQDPVRDIDGSDDQLPAFPLSSCVSVCVPPVPVDPDDDDDDPVVVVVVVVVNVVVCVVGVNPTSVNVVPPDDPPPDD

pLDDT: mean 79.28, std 14.75, range [44.59, 94.44]

Sequence (98 aa):
MRIPSITLAPVLEALEAGGLLAVTDKDDLLPGKDMATIRLEDILSVVRVHGETGSYRDPKWSKEVEALGQDLDTAVVNVVGESTLSDLLTPGPAATES